Protein AF-A0A9D7MQT0-F1 (af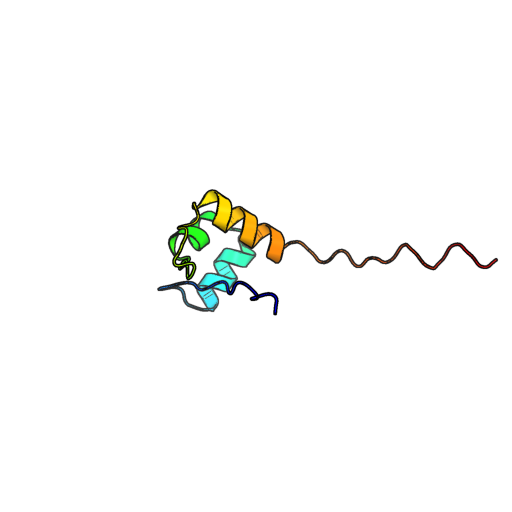db_monomer_lite)

Structure (mmCIF, N/CA/C/O backbone):
data_AF-A0A9D7MQT0-F1
#
_entry.id   AF-A0A9D7MQT0-F1
#
loop_
_atom_site.group_PDB
_atom_site.id
_atom_site.type_symbol
_atom_site.label_atom_id
_atom_site.label_alt_id
_atom_site.label_comp_id
_atom_site.label_asym_id
_atom_site.label_entity_id
_atom_site.label_seq_id
_atom_site.pdbx_PDB_ins_code
_atom_site.Cartn_x
_atom_site.Cartn_y
_atom_site.Cartn_z
_atom_site.occupancy
_atom_site.B_iso_or_equiv
_atom_site.auth_seq_id
_atom_site.auth_comp_id
_atom_site.auth_asym_id
_atom_site.auth_atom_id
_atom_site.pdbx_PDB_model_num
ATOM 1 N N . MET A 1 1 ? 11.666 -17.134 16.590 1.00 43.97 1 MET A N 1
ATOM 2 C CA . MET A 1 1 ? 11.579 -17.001 15.115 1.00 43.97 1 MET A CA 1
ATOM 3 C C . MET A 1 1 ? 11.235 -15.556 14.770 1.00 43.97 1 MET A C 1
ATOM 5 O O . MET A 1 1 ? 10.240 -15.071 15.304 1.00 43.97 1 MET A O 1
ATOM 9 N N . PRO A 1 2 ? 12.019 -14.836 13.948 1.00 48.47 2 PRO A N 1
ATOM 10 C CA . PRO A 1 2 ? 11.647 -13.485 13.543 1.00 48.47 2 PRO A CA 1
ATOM 11 C C . PRO A 1 2 ? 10.377 -13.561 12.687 1.00 48.47 2 PRO A C 1
ATOM 13 O O . PRO A 1 2 ? 10.381 -14.123 11.592 1.00 48.47 2 PRO A O 1
ATOM 16 N N . LYS A 1 3 ? 9.262 -13.037 13.204 1.00 58.00 3 LYS A N 1
ATOM 17 C CA . LYS A 1 3 ? 8.000 -12.968 12.460 1.00 58.00 3 LYS A CA 1
ATOM 18 C C . LYS A 1 3 ? 8.200 -11.996 11.295 1.00 58.00 3 LYS A C 1
ATOM 20 O O . LYS A 1 3 ? 8.292 -10.786 11.504 1.00 58.00 3 LYS A O 1
ATOM 25 N N . LYS A 1 4 ? 8.300 -12.508 10.065 1.00 62.41 4 LYS A N 1
ATOM 26 C CA . LYS A 1 4 ? 8.313 -11.658 8.868 1.00 62.41 4 LYS A CA 1
ATOM 27 C C . LYS A 1 4 ? 6.978 -10.916 8.810 1.00 62.41 4 LYS A C 1
ATOM 29 O O . LYS A 1 4 ? 5.924 -11.533 8.712 1.00 62.41 4 LYS A O 1
ATOM 34 N N . LYS A 1 5 ? 7.019 -9.587 8.910 1.00 69.38 5 LYS A N 1
ATOM 35 C CA . LYS A 1 5 ? 5.821 -8.745 8.818 1.00 69.38 5 LYS A CA 1
ATOM 36 C C . LYS A 1 5 ? 5.319 -8.778 7.373 1.00 69.38 5 LYS A C 1
ATOM 38 O O . LYS A 1 5 ? 6.001 -8.242 6.494 1.00 69.38 5 LYS A O 1
ATOM 43 N N . ALA A 1 6 ? 4.175 -9.414 7.137 1.00 76.06 6 ALA A N 1
ATOM 44 C CA . ALA A 1 6 ? 3.511 -9.419 5.838 1.00 76.06 6 ALA A CA 1
ATOM 45 C C . ALA A 1 6 ? 2.930 -8.030 5.529 1.00 76.06 6 ALA A C 1
ATOM 47 O O . ALA A 1 6 ? 2.488 -7.322 6.435 1.00 76.06 6 ALA A O 1
ATOM 48 N N . ILE A 1 7 ? 2.956 -7.636 4.255 1.00 80.81 7 ILE A N 1
ATOM 49 C CA . ILE A 1 7 ? 2.210 -6.477 3.760 1.00 80.81 7 ILE A CA 1
ATOM 50 C C . ILE A 1 7 ? 0.917 -7.019 3.167 1.00 80.81 7 ILE A C 1
ATOM 52 O O . ILE A 1 7 ? 0.969 -7.827 2.242 1.00 80.81 7 ILE A O 1
ATOM 56 N N . VAL A 1 8 ? -0.219 -6.571 3.693 1.00 84.81 8 VAL A N 1
ATOM 57 C CA . VAL A 1 8 ? -1.543 -6.955 3.202 1.00 84.81 8 VAL A CA 1
ATOM 58 C C . VAL A 1 8 ? -2.317 -5.695 2.846 1.00 84.81 8 VAL A C 1
ATOM 60 O O . VAL A 1 8 ? -2.273 -4.703 3.576 1.00 84.81 8 VAL A O 1
ATOM 63 N N . PHE A 1 9 ? -3.009 -5.741 1.711 1.00 89.31 9 PHE A N 1
ATOM 64 C CA . PHE A 1 9 ? -3.872 -4.667 1.240 1.00 89.31 9 PHE A CA 1
ATOM 65 C C . PHE A 1 9 ? -5.310 -5.161 1.151 1.00 89.31 9 PHE A C 1
ATOM 67 O O . PHE A 1 9 ? -5.554 -6.269 0.675 1.00 89.31 9 PHE A O 1
ATOM 74 N N . GLN A 1 10 ? -6.257 -4.337 1.585 1.00 89.50 10 GLN A N 1
ATOM 75 C CA . GLN A 1 10 ? -7.680 -4.598 1.392 1.00 89.50 10 GLN A CA 1
ATOM 76 C C . GLN A 1 10 ? -8.180 -3.850 0.158 1.00 89.50 10 GLN A C 1
ATOM 78 O O . GLN A 1 10 ? -7.771 -2.716 -0.078 1.00 89.50 10 GLN A O 1
ATOM 83 N N . LYS A 1 11 ? -9.129 -4.441 -0.579 1.00 89.06 11 LYS A N 1
ATOM 84 C CA . LYS A 1 11 ? -9.829 -3.789 -1.706 1.00 89.06 11 LYS A CA 1
ATOM 85 C C . LYS A 1 11 ? -8.919 -3.351 -2.865 1.00 89.06 11 LYS A C 1
ATOM 87 O O . LYS A 1 11 ? -9.317 -2.502 -3.655 1.00 89.06 11 LYS A O 1
ATOM 92 N N . LEU A 1 12 ? -7.710 -3.903 -2.961 1.00 89.50 12 LEU A N 1
ATOM 93 C CA . LEU A 1 12 ? -6.813 -3.682 -4.089 1.00 89.50 12 LEU A CA 1
ATOM 94 C C . LEU A 1 12 ? -6.549 -4.995 -4.813 1.00 89.50 12 LEU A C 1
ATOM 96 O O . LEU A 1 12 ? -6.136 -5.974 -4.193 1.00 89.50 12 LEU A O 1
ATOM 100 N N . ASP A 1 13 ? -6.720 -4.973 -6.130 1.00 89.50 13 ASP A N 1
ATOM 101 C CA . ASP A 1 13 ? -6.326 -6.072 -7.003 1.00 89.50 13 ASP A CA 1
ATOM 102 C C . ASP A 1 13 ? -4.820 -6.068 -7.259 1.00 89.50 13 ASP A C 1
ATOM 104 O O . ASP A 1 13 ? -4.154 -5.029 -7.199 1.00 89.50 13 ASP A O 1
ATOM 108 N N . TYR A 1 14 ? -4.284 -7.233 -7.626 1.00 87.38 14 TYR A N 1
ATOM 109 C CA . TYR A 1 14 ? -2.862 -7.404 -7.929 1.00 87.38 14 TYR A CA 1
ATOM 110 C C . TYR A 1 14 ? -2.353 -6.395 -8.975 1.00 87.38 14 T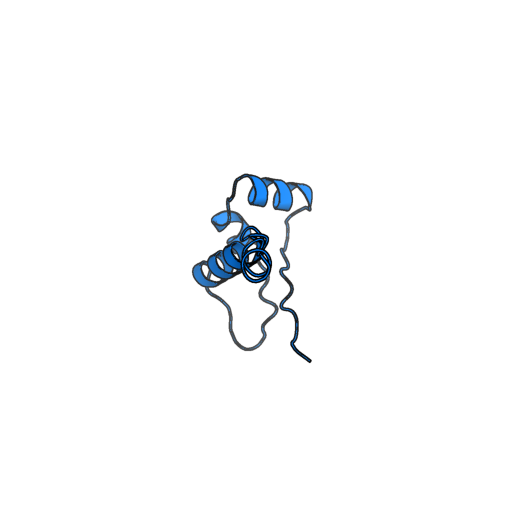YR A C 1
ATOM 112 O O . TYR A 1 14 ? -1.304 -5.780 -8.781 1.00 87.38 14 TYR A O 1
ATOM 120 N N . PHE A 1 15 ? -3.126 -6.154 -10.041 1.00 91.12 15 PHE A N 1
ATOM 121 C CA . PHE A 1 15 ? -2.783 -5.172 -11.075 1.00 91.12 15 PHE A CA 1
ATOM 122 C C . PHE A 1 15 ? -2.727 -3.742 -10.537 1.00 91.12 15 PHE A C 1
ATOM 124 O O . PHE A 1 15 ? -1.829 -2.983 -10.898 1.00 91.12 15 PHE A O 1
ATOM 131 N N . VAL A 1 16 ? -3.651 -3.378 -9.645 1.00 91.06 16 VAL A N 1
ATOM 132 C CA . VAL A 1 16 ? -3.684 -2.044 -9.036 1.00 91.06 16 VAL A CA 1
ATOM 133 C C . VAL A 1 16 ? -2.500 -1.869 -8.092 1.00 91.06 16 VAL A C 1
ATOM 135 O O . VAL A 1 16 ? -1.836 -0.836 -8.132 1.00 91.06 16 VAL A O 1
ATOM 138 N N . ILE A 1 17 ? -2.180 -2.884 -7.284 1.00 89.38 17 ILE A N 1
ATOM 139 C CA . ILE A 1 17 ? -0.993 -2.874 -6.417 1.00 89.38 17 ILE A CA 1
ATOM 140 C C . ILE A 1 17 ? 0.265 -2.684 -7.263 1.00 89.38 17 ILE A C 1
ATOM 142 O O . ILE A 1 17 ? 1.072 -1.803 -6.964 1.00 89.38 17 ILE 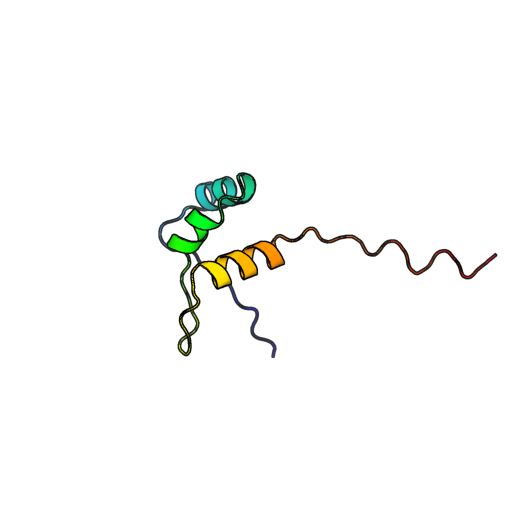A O 1
ATOM 146 N N . TRP A 1 18 ? 0.415 -3.466 -8.333 1.00 89.69 18 TRP A N 1
ATOM 147 C CA . TRP A 1 18 ? 1.543 -3.349 -9.250 1.00 89.69 18 TRP A CA 1
ATOM 148 C C . TRP A 1 18 ? 1.624 -1.949 -9.871 1.00 89.69 18 TRP A C 1
ATOM 150 O O . TRP A 1 18 ? 2.669 -1.308 -9.787 1.00 89.69 18 TRP A O 1
ATOM 160 N N . PHE A 1 19 ? 0.520 -1.422 -10.402 1.00 92.31 19 PHE A N 1
ATOM 161 C CA . PHE A 1 19 ? 0.473 -0.078 -10.980 1.00 92.31 19 PHE A CA 1
ATOM 162 C C . PHE A 1 19 ? 0.861 1.005 -9.961 1.00 92.31 19 PHE A C 1
ATOM 164 O O . PHE A 1 19 ? 1.683 1.878 -10.254 1.00 92.31 19 PHE A O 1
ATOM 171 N N . LEU A 1 20 ? 0.330 0.937 -8.737 1.00 90.50 20 LEU A N 1
ATOM 172 C CA . LEU A 1 20 ? 0.659 1.880 -7.664 1.00 90.50 20 LEU A CA 1
ATOM 173 C C . LEU A 1 20 ? 2.122 1.765 -7.210 1.00 90.50 20 LEU A C 1
ATOM 175 O O . LEU A 1 20 ? 2.743 2.780 -6.891 1.00 90.50 20 LEU A O 1
ATOM 179 N N . LEU A 1 21 ? 2.691 0.557 -7.197 1.00 89.31 21 LEU A N 1
ATOM 180 C CA . LEU A 1 21 ? 4.108 0.332 -6.901 1.00 89.31 21 LEU A CA 1
ATOM 181 C C . LEU A 1 21 ? 5.010 0.910 -7.997 1.00 89.31 21 LEU A C 1
ATOM 183 O O . LEU A 1 21 ? 5.956 1.636 -7.686 1.00 89.31 21 LEU A O 1
ATOM 187 N N . MET A 1 22 ? 4.695 0.650 -9.268 1.00 89.06 22 MET A N 1
ATOM 188 C CA . MET A 1 22 ? 5.474 1.140 -10.411 1.00 89.06 22 MET A CA 1
ATOM 189 C C . MET A 1 22 ? 5.432 2.668 -10.521 1.00 89.06 22 MET A C 1
ATOM 191 O O . MET A 1 22 ? 6.457 3.305 -10.759 1.00 89.06 22 MET A O 1
ATOM 195 N N . THR A 1 23 ? 4.276 3.273 -10.245 1.00 91.25 23 THR A N 1
ATOM 196 C CA . THR A 1 23 ? 4.108 4.737 -10.159 1.00 91.25 23 THR A CA 1
ATOM 197 C C . THR A 1 23 ? 4.626 5.336 -8.845 1.00 91.25 23 THR A C 1
ATOM 199 O O . THR A 1 23 ? 4.540 6.547 -8.644 1.00 91.25 23 THR A O 1
ATOM 202 N N . LYS A 1 24 ? 5.184 4.517 -7.937 1.00 87.94 24 LYS A N 1
ATOM 203 C CA . LYS A 1 24 ? 5.684 4.914 -6.606 1.00 87.94 24 LYS A CA 1
ATOM 204 C C . LYS A 1 24 ? 4.643 5.660 -5.757 1.00 87.94 24 LYS A C 1
ATOM 206 O O . LYS A 1 24 ? 4.996 6.456 -4.881 1.00 87.94 24 LYS A O 1
ATOM 211 N N . ASN A 1 25 ? 3.356 5.398 -5.973 1.00 91.50 25 ASN A N 1
ATOM 212 C CA . ASN A 1 25 ? 2.255 6.059 -5.280 1.00 91.50 25 ASN A CA 1
ATOM 213 C C . ASN A 1 25 ? 1.970 5.397 -3.918 1.00 91.50 25 ASN A C 1
ATOM 215 O O . ASN A 1 25 ? 0.887 4.873 -3.641 1.00 91.50 25 ASN A O 1
ATOM 219 N N . TYR A 1 26 ? 2.969 5.449 -3.032 1.00 90.19 26 TYR A N 1
ATOM 220 C CA . TYR A 1 26 ? 2.905 4.857 -1.692 1.00 90.19 26 TYR A CA 1
ATOM 221 C C . TYR A 1 26 ? 1.814 5.477 -0.811 1.00 90.19 26 TYR A C 1
ATOM 223 O O . TYR A 1 26 ? 1.289 4.813 0.076 1.00 90.19 26 TYR A O 1
ATOM 231 N N . LYS A 1 27 ? 1.443 6.738 -1.069 1.00 89.88 27 LYS A N 1
ATOM 232 C CA . LYS A 1 27 ? 0.362 7.430 -0.353 1.00 89.88 27 LYS A CA 1
ATOM 233 C C . LYS A 1 27 ? -0.996 6.780 -0.604 1.00 89.88 27 LYS A C 1
ATOM 235 O O . LYS A 1 27 ? -1.829 6.744 0.293 1.00 89.88 27 LYS A O 1
ATOM 240 N N . SER A 1 28 ? -1.232 6.289 -1.818 1.00 90.44 28 SER A N 1
ATOM 241 C CA . SER A 1 28 ? -2.469 5.570 -2.127 1.00 90.44 28 SER A CA 1
ATOM 242 C C . SER A 1 28 ? -2.426 4.167 -1.532 1.00 90.44 28 SER A C 1
ATOM 244 O O . SER A 1 28 ? -3.373 3.774 -0.865 1.00 90.44 28 SER A O 1
ATOM 246 N N . LEU A 1 29 ? -1.294 3.466 -1.663 1.00 89.50 29 LEU A N 1
ATOM 247 C CA . LEU A 1 29 ? -1.083 2.145 -1.056 1.00 89.50 29 LEU A CA 1
ATOM 248 C C . LEU A 1 29 ? -1.287 2.144 0.467 1.00 89.50 29 LEU A C 1
ATOM 250 O O . LEU A 1 29 ? -1.889 1.211 0.991 1.00 89.50 29 LEU A O 1
ATOM 254 N N . SER A 1 30 ? -0.842 3.185 1.182 1.00 90.75 30 SER A N 1
ATOM 255 C CA . SER A 1 30 ? -0.974 3.240 2.645 1.00 90.75 30 SER A CA 1
ATOM 256 C C . SER A 1 30 ? -2.426 3.311 3.119 1.00 90.75 30 SER A C 1
ATOM 258 O O . SER A 1 30 ? -2.731 2.796 4.186 1.00 90.75 30 SER A O 1
ATOM 260 N N . LYS A 1 31 ? -3.335 3.891 2.323 1.00 89.44 31 LYS A N 1
ATOM 261 C CA . LYS A 1 31 ? -4.767 3.980 2.662 1.00 89.44 31 LYS A CA 1
ATOM 262 C C . LYS A 1 31 ? -5.467 2.624 2.668 1.00 89.44 31 LYS A C 1
ATOM 264 O O . LYS A 1 31 ? -6.458 2.457 3.366 1.00 89.44 31 LYS A O 1
ATOM 269 N N . TYR A 1 32 ? -4.968 1.688 1.867 1.00 90.25 32 TYR A N 1
ATOM 270 C CA . TYR A 1 32 ? -5.519 0.341 1.731 1.00 90.25 32 TYR A CA 1
ATOM 271 C C . TYR A 1 32 ? -4.738 -0.692 2.544 1.00 90.25 32 TYR A C 1
ATOM 273 O O . TYR A 1 32 ? -5.052 -1.879 2.499 1.00 90.25 32 TYR A O 1
ATOM 281 N N . PHE A 1 33 ? -3.695 -0.261 3.256 1.00 89.19 33 PHE A N 1
ATOM 282 C CA . PHE A 1 33 ? -2.871 -1.138 4.067 1.00 89.19 33 PHE A CA 1
ATOM 283 C C . PHE A 1 33 ? -3.656 -1.637 5.281 1.00 89.19 33 PHE A C 1
ATOM 285 O O . PHE A 1 33 ? -4.246 -0.850 6.020 1.00 89.19 33 PHE A O 1
ATOM 292 N N . VAL A 1 34 ? -3.619 -2.947 5.502 1.00 86.69 34 VAL A N 1
ATOM 293 C CA . VAL A 1 34 ? -4.213 -3.582 6.678 1.00 86.69 34 VAL A CA 1
ATOM 294 C C . VAL A 1 34 ? -3.113 -3.833 7.695 1.00 86.69 34 VAL A C 1
ATOM 296 O O . VAL A 1 34 ? -2.192 -4.615 7.443 1.00 86.69 34 VAL A O 1
ATOM 299 N N . ASP A 1 35 ? -3.204 -3.180 8.853 1.00 83.88 35 ASP A N 1
ATOM 300 C CA . ASP A 1 35 ? -2.297 -3.474 9.955 1.00 83.88 35 ASP A CA 1
ATOM 301 C C . ASP A 1 35 ? -2.757 -4.733 10.691 1.00 83.88 35 ASP A C 1
ATOM 303 O O . ASP A 1 35 ? -3.825 -4.774 11.292 1.00 83.88 35 ASP A O 1
ATOM 307 N N . LEU A 1 36 ? -1.929 -5.773 10.632 1.00 80.56 36 LEU A N 1
ATOM 308 C CA . LEU A 1 36 ? -2.154 -7.036 11.335 1.00 80.56 36 LEU A CA 1
ATOM 309 C C . LEU A 1 36 ? -1.572 -7.023 12.756 1.00 80.56 36 LEU A C 1
ATOM 311 O O . LEU A 1 36 ? -1.557 -8.056 13.422 1.00 80.56 36 LEU A O 1
ATOM 315 N N . SER A 1 37 ? -1.013 -5.893 13.203 1.00 75.69 37 SER A N 1
ATOM 316 C CA . SER A 1 37 ? -0.393 -5.763 14.519 1.00 75.69 37 SER A CA 1
ATOM 317 C C . SER A 1 37 ? -1.460 -5.434 15.573 1.00 75.69 37 SER A C 1
ATOM 319 O O . SER A 1 37 ? -1.969 -4.315 15.568 1.00 75.69 37 SER A O 1
ATOM 321 N N . PRO A 1 38 ? -1.778 -6.351 16.506 1.00 68.38 38 PRO A N 1
ATOM 322 C CA . PRO A 1 38 ? -2.836 -6.126 17.494 1.00 68.38 38 PRO A CA 1
ATOM 323 C C . PRO A 1 38 ? -2.471 -5.057 18.536 1.00 68.38 38 PRO A C 1
ATOM 325 O O . PRO A 1 38 ? -3.353 -4.455 19.130 1.00 68.38 38 PRO A O 1
ATOM 328 N N . GLU A 1 39 ? -1.177 -4.800 18.751 1.00 71.62 39 GLU A N 1
ATOM 329 C CA . GLU A 1 39 ? -0.706 -3.912 19.824 1.00 71.62 39 GLU A CA 1
ATOM 330 C C . GLU A 1 39 ? -0.511 -2.448 19.410 1.00 71.62 39 GLU A C 1
ATOM 332 O O . GLU A 1 39 ? -0.453 -1.571 20.269 1.00 71.62 39 GLU A O 1
ATOM 337 N N . LYS A 1 40 ? -0.359 -2.150 18.112 1.00 71.44 40 LYS A N 1
ATOM 338 C CA . LYS A 1 40 ? -0.060 -0.783 17.663 1.00 71.44 40 LYS A CA 1
ATOM 339 C C . LYS A 1 40 ? -0.461 -0.568 16.212 1.00 71.44 40 LYS A C 1
ATOM 341 O O . LYS A 1 40 ? 0.155 -1.144 15.317 1.00 71.44 40 LYS A O 1
ATOM 346 N N . SER A 1 41 ? -1.425 0.325 16.000 1.00 76.62 41 SER A N 1
ATOM 347 C CA . SER A 1 41 ? -1.739 0.848 14.671 1.00 76.62 41 SER A CA 1
ATOM 348 C C . SER A 1 41 ? -0.587 1.724 14.191 1.00 76.62 41 SER A C 1
ATOM 350 O O . SER A 1 41 ? -0.236 2.710 14.846 1.00 76.62 41 SER A O 1
ATOM 352 N N . ARG A 1 42 ? 0.008 1.385 13.047 1.00 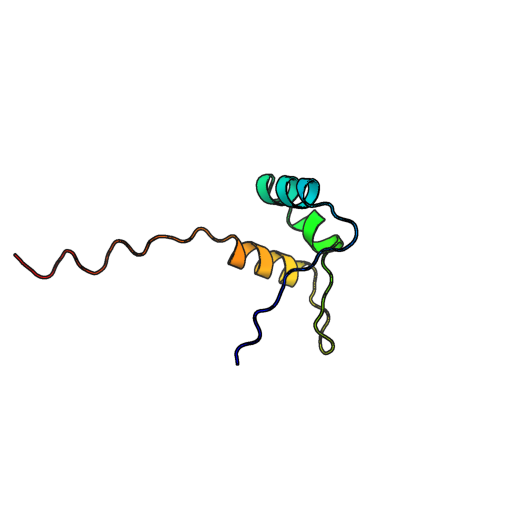82.50 42 ARG A N 1
ATOM 353 C CA . ARG A 1 42 ? 1.003 2.245 12.398 1.00 82.50 42 ARG A CA 1
ATOM 354 C C . ARG A 1 42 ? 0.340 3.459 11.766 1.00 82.50 42 ARG A C 1
ATOM 356 O O . ARG A 1 42 ? -0.761 3.389 11.222 1.00 82.50 42 ARG A O 1
ATOM 363 N N . THR A 1 43 ? 1.051 4.573 11.790 1.00 86.44 43 THR A N 1
ATOM 364 C CA . THR A 1 43 ? 0.678 5.762 11.027 1.00 86.44 43 THR A CA 1
ATOM 365 C C . THR A 1 43 ? 0.927 5.546 9.532 1.00 86.44 43 THR A C 1
ATOM 367 O O . THR A 1 43 ? 1.779 4.751 9.126 1.00 86.44 43 THR A O 1
ATOM 370 N N . ASN A 1 44 ? 0.232 6.310 8.684 1.00 85.00 44 ASN A N 1
ATOM 371 C CA . ASN A 1 44 ? 0.463 6.292 7.234 1.00 85.00 44 ASN A CA 1
ATOM 372 C C . ASN A 1 44 ? 1.941 6.521 6.875 1.00 85.00 44 ASN A C 1
ATOM 374 O O . ASN A 1 44 ? 2.473 5.868 5.980 1.00 85.00 44 ASN A O 1
ATOM 378 N N . THR A 1 45 ? 2.620 7.416 7.594 1.00 87.38 45 THR A N 1
ATOM 379 C CA . THR A 1 45 ? 4.039 7.726 7.380 1.00 87.38 45 THR A CA 1
ATOM 380 C C . THR A 1 45 ? 4.934 6.522 7.666 1.00 87.38 45 THR A C 1
ATOM 382 O O . THR A 1 45 ? 5.813 6.207 6.861 1.00 87.38 45 THR A O 1
ATOM 385 N N . GLU A 1 46 ? 4.684 5.808 8.766 1.00 87.06 46 GLU A N 1
ATOM 386 C CA . GLU A 1 46 ? 5.419 4.586 9.110 1.00 87.06 46 GLU A CA 1
ATOM 387 C C . GLU A 1 46 ? 5.189 3.484 8.070 1.00 87.06 46 GLU A C 1
ATOM 389 O O . GLU A 1 46 ? 6.145 2.838 7.640 1.00 87.06 46 GLU A O 1
ATOM 394 N N . ILE A 1 47 ? 3.947 3.306 7.606 1.00 87.75 47 ILE A N 1
ATOM 395 C CA . ILE A 1 47 ? 3.599 2.327 6.563 1.00 87.75 47 ILE A CA 1
ATOM 396 C C . ILE A 1 47 ? 4.349 2.635 5.261 1.00 87.75 47 ILE A C 1
ATOM 398 O O . ILE A 1 47 ? 4.951 1.739 4.665 1.00 87.75 47 ILE A O 1
ATOM 402 N N . ILE A 1 48 ? 4.362 3.902 4.838 1.00 89.44 48 ILE A N 1
ATOM 403 C CA . ILE A 1 48 ? 5.066 4.342 3.627 1.00 89.44 48 ILE A CA 1
ATOM 404 C C . ILE A 1 48 ? 6.573 4.105 3.7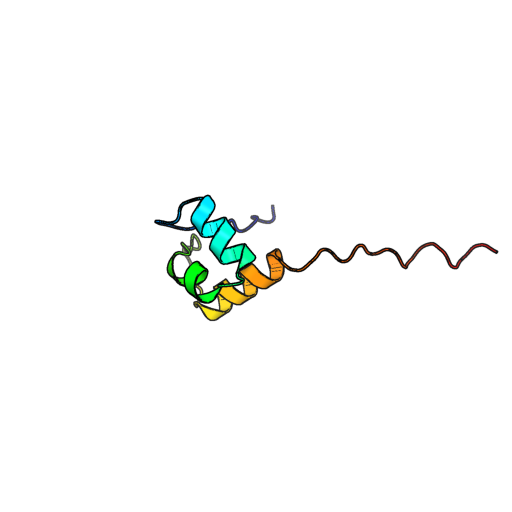57 1.00 89.44 48 ILE A C 1
ATOM 406 O O . ILE A 1 48 ? 7.190 3.602 2.817 1.00 89.44 48 ILE A O 1
ATOM 410 N N . SER A 1 49 ? 7.168 4.450 4.901 1.00 89.25 49 SER A N 1
ATOM 411 C CA . SER A 1 49 ? 8.597 4.226 5.152 1.00 89.25 49 SER A CA 1
ATOM 412 C C . SER A 1 49 ? 8.944 2.738 5.051 1.00 89.25 49 SER A C 1
ATOM 414 O O . SER A 1 49 ? 9.839 2.342 4.306 1.00 89.25 49 SER A O 1
ATOM 416 N N . MET A 1 50 ? 8.130 1.900 5.691 1.00 86.75 50 MET A N 1
ATOM 417 C CA . MET A 1 50 ? 8.270 0.449 5.692 1.00 86.75 50 MET A CA 1
ATOM 418 C C . MET A 1 50 ? 8.123 -0.171 4.285 1.00 86.75 50 MET A C 1
ATOM 420 O O . MET A 1 50 ? 8.782 -1.160 3.962 1.00 86.75 50 MET A O 1
ATOM 424 N N . MET A 1 51 ? 7.256 0.380 3.429 1.00 87.00 51 MET A N 1
ATOM 425 C CA . MET A 1 51 ? 7.150 -0.035 2.022 1.00 87.00 51 MET A CA 1
ATOM 426 C C . MET A 1 51 ? 8.384 0.369 1.220 1.00 87.00 51 MET A C 1
ATOM 428 O O . MET A 1 51 ? 8.937 -0.456 0.496 1.00 87.00 51 MET A O 1
ATOM 432 N N . LYS A 1 52 ? 8.842 1.616 1.372 1.00 86.75 52 LYS A N 1
ATOM 433 C CA . LYS A 1 52 ? 10.037 2.123 0.683 1.00 86.75 52 LYS A CA 1
ATOM 434 C C . LYS A 1 52 ? 11.287 1.331 1.049 1.00 86.75 52 LYS A C 1
ATOM 436 O O . LYS A 1 52 ? 12.097 1.063 0.171 1.00 86.75 52 LYS A O 1
ATOM 441 N N . GLU A 1 53 ? 11.424 0.940 2.312 1.00 86.81 53 GLU A N 1
ATOM 442 C CA . GLU A 1 53 ? 12.530 0.105 2.777 1.00 86.81 53 GLU A CA 1
ATOM 443 C C . GLU A 1 53 ? 12.530 -1.264 2.089 1.00 86.81 53 GLU A C 1
ATOM 445 O O . GLU A 1 53 ? 13.566 -1.701 1.600 1.00 86.81 53 GLU A O 1
ATOM 450 N N . ARG A 1 54 ? 11.363 -1.908 1.959 1.00 82.25 54 ARG A N 1
ATOM 451 C CA . ARG A 1 54 ? 11.253 -3.210 1.280 1.00 82.25 54 ARG A CA 1
ATOM 452 C C . ARG A 1 54 ? 11.445 -3.140 -0.232 1.00 82.25 54 ARG A C 1
ATOM 454 O O . ARG A 1 54 ? 11.912 -4.104 -0.824 1.00 82.25 54 ARG A O 1
ATOM 461 N N . VAL A 1 55 ? 11.063 -2.025 -0.853 1.00 83.00 55 VAL A N 1
ATOM 462 C CA . VAL A 1 55 ? 11.238 -1.784 -2.296 1.00 83.00 55 VAL A CA 1
ATOM 463 C C . VAL A 1 55 ? 12.626 -1.198 -2.595 1.00 83.00 55 VAL A C 1
ATOM 465 O O . VAL A 1 55 ? 12.987 -1.005 -3.758 1.00 83.00 55 VAL A O 1
ATOM 468 N N . ARG A 1 56 ? 13.439 -0.916 -1.563 1.00 81.25 56 ARG A N 1
ATOM 469 C CA . ARG A 1 56 ? 14.804 -0.429 -1.743 1.00 81.25 56 ARG A CA 1
ATOM 470 C C . ARG A 1 56 ? 15.552 -1.423 -2.621 1.00 81.25 56 ARG A C 1
ATOM 472 O O . ARG A 1 56 ? 15.569 -2.621 -2.358 1.00 81.25 56 ARG A O 1
ATOM 479 N N . ARG A 1 57 ? 16.148 -0.895 -3.691 1.00 74.31 57 ARG A N 1
ATOM 480 C CA . ARG A 1 57 ? 16.937 -1.675 -4.638 1.00 74.31 57 ARG A CA 1
ATOM 481 C C . ARG A 1 57 ? 17.973 -2.464 -3.842 1.00 74.31 57 ARG A C 1
ATOM 483 O O . ARG A 1 57 ? 18.734 -1.857 -3.088 1.00 74.31 57 ARG A O 1
ATOM 490 N N . PHE A 1 58 ? 17.990 -3.783 -4.013 1.00 70.06 58 PHE A N 1
ATOM 491 C CA . PHE A 1 58 ? 19.129 -4.584 -3.593 1.00 70.06 58 PHE A CA 1
ATOM 492 C C . PHE A 1 58 ? 20.323 -4.047 -4.367 1.00 70.06 58 PHE A C 1
ATOM 494 O O . PHE A 1 58 ? 20.407 -4.217 -5.580 1.00 70.06 58 PHE A O 1
ATOM 501 N N . VAL A 1 59 ? 21.176 -3.292 -3.684 1.00 68.88 59 VAL A N 1
ATOM 502 C CA . VAL A 1 59 ? 22.484 -2.948 -4.218 1.00 68.88 59 VAL A CA 1
ATOM 503 C C . VAL A 1 59 ? 23.268 -4.245 -4.079 1.00 68.88 59 VAL A C 1
ATOM 505 O O . VAL A 1 59 ? 23.444 -4.691 -2.943 1.00 68.88 59 VAL A O 1
ATOM 508 N N . PRO A 1 60 ? 23.646 -4.921 -5.177 1.00 59.12 60 PRO A N 1
ATOM 509 C CA . PRO A 1 60 ? 24.529 -6.064 -5.059 1.00 59.12 60 PRO A CA 1
ATOM 510 C C . PRO A 1 60 ? 25.792 -5.543 -4.382 1.00 59.12 60 PRO A C 1
ATOM 512 O O . PRO A 1 60 ? 26.392 -4.581 -4.865 1.00 59.12 60 PRO A O 1
ATOM 515 N N . THR A 1 61 ? 26.169 -6.125 -3.248 1.00 59.91 61 THR A N 1
ATOM 516 C CA . THR A 1 61 ? 27.459 -5.862 -2.609 1.00 59.91 61 THR A CA 1
ATOM 517 C C . THR A 1 61 ? 28.553 -6.488 -3.476 1.00 59.91 61 THR A C 1
ATOM 519 O O . THR A 1 61 ? 29.169 -7.477 -3.110 1.00 59.91 61 THR A O 1
ATOM 522 N N . ALA A 1 62 ? 28.763 -5.961 -4.678 1.00 65.12 62 ALA A N 1
ATOM 523 C CA . ALA A 1 62 ? 29.901 -6.281 -5.521 1.00 65.12 62 ALA A CA 1
ATOM 524 C C . ALA A 1 62 ? 30.973 -5.232 -5.225 1.00 65.12 62 ALA A C 1
ATOM 526 O O . ALA A 1 62 ? 31.054 -4.247 -5.948 1.00 65.12 62 ALA A O 1
ATOM 527 N N . SER A 1 63 ? 31.692 -5.380 -4.103 1.00 59.22 63 SER A N 1
ATOM 528 C CA . SER A 1 63 ? 32.858 -4.529 -3.792 1.00 59.22 63 SER A CA 1
ATOM 529 C C . SER A 1 63 ? 33.758 -4.990 -2.628 1.00 59.22 63 SER A C 1
ATOM 531 O O . SER A 1 63 ? 34.517 -4.169 -2.128 1.00 59.22 63 SER A O 1
ATOM 533 N N . GLN A 1 64 ? 33.735 -6.249 -2.159 1.00 57.41 64 GLN A N 1
ATOM 534 C CA . GLN A 1 64 ? 34.604 -6.636 -1.020 1.00 57.41 64 GLN A CA 1
ATOM 535 C C . GLN A 1 64 ? 35.601 -7.786 -1.230 1.00 57.41 64 GLN A C 1
ATOM 537 O O . GLN A 1 64 ? 36.358 -8.051 -0.308 1.00 57.41 64 GLN A O 1
ATOM 542 N N . GLU A 1 65 ? 35.728 -8.397 -2.416 1.00 57.91 65 GLU A N 1
ATOM 543 C CA . GLU A 1 65 ? 36.656 -9.544 -2.581 1.00 57.91 65 GLU A CA 1
ATOM 544 C C . GLU A 1 65 ? 37.731 -9.407 -3.678 1.00 57.91 65 GLU A C 1
ATOM 546 O O . GLU A 1 65 ? 38.527 -10.319 -3.857 1.00 57.91 65 GLU A O 1
ATOM 551 N N . ALA A 1 66 ? 37.842 -8.274 -4.384 1.00 54.97 66 ALA A N 1
ATOM 552 C CA . ALA A 1 66 ? 38.756 -8.165 -5.536 1.00 54.97 66 ALA A CA 1
ATOM 553 C C . ALA A 1 66 ? 40.094 -7.428 -5.283 1.00 54.97 66 ALA A C 1
ATOM 555 O O . ALA A 1 66 ? 40.825 -7.187 -6.237 1.00 54.97 66 ALA A O 1
ATOM 556 N N . PHE A 1 67 ? 40.442 -7.062 -4.041 1.00 58.62 67 PHE A N 1
ATOM 557 C CA . PHE A 1 67 ? 41.647 -6.251 -3.755 1.00 58.62 67 PHE A CA 1
ATOM 558 C C . PHE A 1 67 ? 42.664 -6.887 -2.781 1.00 58.62 67 PHE A C 1
ATOM 560 O O . PHE A 1 67 ? 43.472 -6.164 -2.204 1.00 58.62 67 PHE A O 1
ATOM 567 N N . HIS A 1 68 ? 42.672 -8.215 -2.583 1.00 56.75 68 HIS A N 1
ATOM 568 C CA . HIS A 1 68 ? 43.674 -8.862 -1.707 1.00 56.75 68 HIS A CA 1
ATOM 569 C C . HIS A 1 68 ? 44.480 -10.014 -2.327 1.00 56.75 68 HIS A C 1
ATOM 571 O O . HIS A 1 68 ? 45.065 -10.810 -1.604 1.00 56.75 68 HIS A O 1
ATOM 577 N N . THR A 1 69 ? 44.566 -10.118 -3.651 1.00 53.09 69 THR A N 1
ATOM 578 C CA . THR A 1 69 ? 45.568 -10.990 -4.290 1.00 53.09 69 THR A CA 1
ATOM 579 C C . THR A 1 69 ? 45.971 -10.422 -5.643 1.00 53.09 69 THR A C 1
ATOM 581 O O . THR A 1 69 ? 45.309 -10.684 -6.643 1.00 53.09 69 THR A O 1
ATOM 584 N N . SER A 1 70 ? 47.030 -9.610 -5.660 1.00 55.19 70 SER A N 1
ATOM 585 C CA . SER A 1 70 ? 48.102 -9.552 -6.679 1.00 55.19 70 SER A CA 1
ATOM 586 C C . SER A 1 70 ? 49.046 -8.400 -6.363 1.00 55.1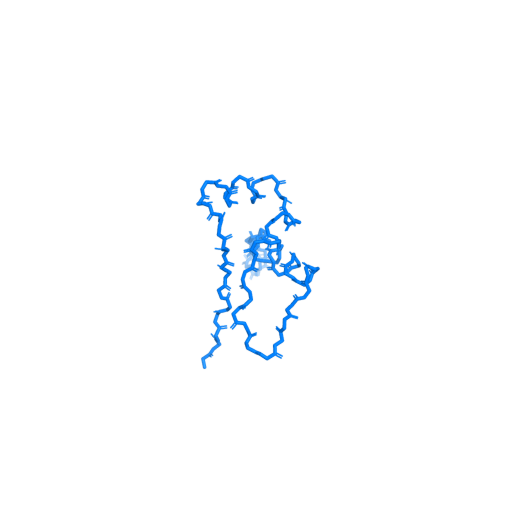9 70 SER A C 1
ATOM 588 O O . SER A 1 70 ? 48.536 -7.283 -6.130 1.00 55.19 70 SER A O 1
#

Foldseek 3Di:
DPPDDDWDFPPDDPVRVVVCVVVVVLLVRLVRTDDPDPPDDDDSVRSSVVVCVVVPDPPPPPDDDDPDDD

Secondary structure (DSSP, 8-state):
--------BSS--HHHHHHHHHTT-HHHHHHTB----SS-PPPHHHHHHHHHHHHS------SSSSSS--

Radius of gyration: 17.03 Å; chains: 1; bounding box: 58×25×31 Å

Sequence (70 aa):
MPKKKAIVFQKLDYFVIWFLLMTKNYKSLSKYFVDLSPEKSRTNTEIISMMKERVRRFVPTASQEAFHTS

pLDDT: mean 78.93, std 13.27, range [43.97, 92.31]